Protein AF-A0A563EIU4-F1 (afdb_monomer_lite)

pLDDT: mean 89.08, std 10.62, range [48.88, 97.38]

Secondary structure (DSSP, 8-state):
-HHHHHH-TTTHHHH-S---TTTTS---HHHHHHHHHTT-TTHHHHHHHHHHHTTT---S-BTTB-HHHHHHHHHHHHHHHHHHHHHHHTT---

InterPro domains:
  IPR034768 WhiB-like iron-sulfur binding domain [PF02467] (28-73)
  IPR034768 WhiB-like iron-sulfur binding domain [PS51674] (9-72)

Organism: NCBI:txid2591470

Radius of gyration: 16.71 Å; chains: 1; bounding box: 27×20×62 Å

Sequence (94 aa):
MEIVTRDGTCMWLWSNEEQPEWQGEEITDRELAARLCEPCPVRRLCLEWELRLAGEYQFGVCGGLTGEDRRALYRVWRARRDRMDEDQGGGRSS

Structure (mmCIF, N/CA/C/O backbone):
data_AF-A0A563EIU4-F1
#
_entry.id   AF-A0A563EIU4-F1
#
loop_
_atom_site.group_PDB
_atom_site.id
_atom_site.type_symbol
_atom_site.label_atom_id
_atom_site.label_alt_id
_atom_site.label_comp_id
_atom_site.label_asym_id
_atom_site.label_entity_id
_atom_site.label_seq_id
_atom_site.pdbx_PDB_ins_code
_atom_site.Cartn_x
_atom_site.Cartn_y
_atom_site.Cartn_z
_atom_site.occupancy
_atom_site.B_iso_or_equiv
_atom_site.auth_seq_id
_atom_site.auth_comp_id
_atom_site.auth_asym_id
_atom_site.auth_atom_id
_atom_site.pdbx_PDB_model_num
ATOM 1 N N . MET A 1 1 ? -5.994 7.318 -8.582 1.00 77.62 1 MET A N 1
ATOM 2 C CA . MET A 1 1 ? -6.166 7.489 -7.127 1.00 77.62 1 MET A CA 1
ATOM 3 C C . MET A 1 1 ? -7.620 7.302 -6.706 1.00 77.62 1 MET A C 1
ATOM 5 O O . MET A 1 1 ? -7.832 6.554 -5.769 1.00 77.62 1 MET A O 1
ATOM 9 N N . GLU A 1 2 ? -8.597 7.863 -7.436 1.00 88.19 2 GLU A N 1
ATOM 10 C CA . GLU A 1 2 ? -10.036 7.832 -7.089 1.00 88.19 2 GLU A CA 1
ATOM 11 C C . GLU A 1 2 ? -10.576 6.467 -6.615 1.00 88.19 2 GLU A C 1
ATOM 13 O O . GLU A 1 2 ? -11.150 6.384 -5.535 1.00 88.19 2 GLU A O 1
ATOM 18 N N . ILE A 1 3 ? -10.349 5.387 -7.373 1.00 92.69 3 ILE A N 1
ATOM 19 C CA . ILE A 1 3 ? -10.824 4.038 -7.007 1.00 92.69 3 ILE A CA 1
ATOM 20 C C . ILE A 1 3 ? -10.219 3.567 -5.678 1.00 92.69 3 ILE A C 1
ATOM 22 O O . ILE A 1 3 ? -10.926 3.035 -4.833 1.00 92.69 3 ILE A O 1
ATOM 26 N N . VAL A 1 4 ? -8.917 3.776 -5.463 1.00 92.38 4 VAL A N 1
ATOM 27 C CA . VAL A 1 4 ? -8.251 3.338 -4.224 1.00 92.38 4 VAL A CA 1
ATOM 28 C C . VAL A 1 4 ? -8.738 4.156 -3.034 1.00 92.38 4 VAL A C 1
ATOM 30 O O . VAL A 1 4 ? -8.984 3.590 -1.976 1.00 92.38 4 VAL A O 1
ATOM 33 N N . THR A 1 5 ? -8.929 5.463 -3.218 1.00 91.06 5 THR A N 1
ATOM 34 C CA . THR A 1 5 ? -9.423 6.345 -2.156 1.00 91.06 5 THR A CA 1
ATOM 35 C C . THR A 1 5 ? -10.887 6.098 -1.807 1.00 91.06 5 THR A C 1
ATOM 37 O O . THR A 1 5 ? -11.258 6.252 -0.651 1.00 91.06 5 THR A O 1
ATOM 40 N N . ARG A 1 6 ? -11.718 5.714 -2.784 1.00 92.00 6 ARG A N 1
ATOM 41 C CA . ARG A 1 6 ? -13.150 5.462 -2.578 1.00 92.00 6 ARG A CA 1
ATOM 42 C C . ARG A 1 6 ? -13.430 4.049 -2.069 1.00 92.00 6 ARG A C 1
ATOM 44 O O . ARG A 1 6 ? -14.225 3.878 -1.156 1.00 92.00 6 ARG A O 1
ATOM 51 N N . ASP A 1 7 ? -12.773 3.050 -2.656 1.00 94.56 7 ASP A N 1
ATOM 52 C CA . ASP A 1 7 ? -13.120 1.635 -2.473 1.00 94.56 7 ASP A CA 1
ATOM 53 C C . ASP A 1 7 ? -12.107 0.893 -1.567 1.00 94.56 7 ASP A C 1
ATOM 55 O O . ASP A 1 7 ? -12.212 -0.315 -1.348 1.00 94.56 7 ASP A O 1
ATOM 59 N N . GLY A 1 8 ? -11.095 1.596 -1.044 1.00 95.12 8 GLY A N 1
ATOM 60 C CA . GLY A 1 8 ? -10.087 1.041 -0.145 1.00 95.12 8 GLY A CA 1
ATOM 61 C C . GLY A 1 8 ? -10.616 0.833 1.272 1.00 95.12 8 GLY A C 1
ATOM 62 O O . GLY A 1 8 ? -10.921 1.791 1.973 1.00 95.12 8 GLY A O 1
ATOM 63 N N . THR A 1 9 ? -10.637 -0.416 1.744 1.00 92.62 9 THR A N 1
ATOM 64 C CA . THR A 1 9 ? -11.137 -0.762 3.088 1.00 92.62 9 THR A CA 1
ATOM 65 C C . THR A 1 9 ? -10.383 -0.074 4.221 1.00 92.62 9 THR A C 1
ATOM 67 O O . THR A 1 9 ? -10.950 0.088 5.285 1.00 92.62 9 THR A O 1
ATOM 70 N N . CYS A 1 10 ? -9.131 0.348 4.041 1.00 91.81 10 CYS A N 1
ATOM 71 C CA . CYS A 1 10 ? -8.398 1.100 5.062 1.00 91.81 10 CYS A CA 1
ATOM 72 C C . CYS A 1 10 ? -8.612 2.623 4.989 1.00 91.81 10 CYS A C 1
ATOM 74 O O . CYS A 1 10 ? -8.140 3.330 5.872 1.00 91.81 10 CYS A O 1
ATOM 76 N N . MET A 1 11 ? -9.314 3.150 3.979 1.00 91.00 11 MET A N 1
ATOM 77 C CA . MET A 1 11 ? -9.449 4.601 3.769 1.00 91.00 11 MET A CA 1
ATOM 78 C C . MET A 1 11 ? -10.302 5.299 4.834 1.00 91.00 11 MET A C 1
ATOM 80 O O . MET A 1 11 ? -10.121 6.495 5.065 1.00 91.00 11 MET A O 1
ATOM 84 N N . TRP A 1 12 ? -11.182 4.573 5.533 1.00 86.62 12 TRP A N 1
ATOM 85 C CA . TRP A 1 12 ? -11.927 5.135 6.667 1.00 86.62 12 TRP A CA 1
ATOM 86 C C . TRP A 1 12 ? -10.998 5.576 7.806 1.00 86.62 12 TRP A C 1
ATOM 88 O O . TRP A 1 12 ? -11.293 6.579 8.444 1.00 86.62 12 TRP A O 1
ATOM 98 N N . LEU A 1 13 ? -9.838 4.922 7.984 1.00 86.38 13 LEU A N 1
ATOM 99 C CA . LEU A 1 13 ? -8.817 5.321 8.969 1.00 86.38 13 LEU A CA 1
ATOM 100 C C . LEU A 1 13 ? -8.261 6.729 8.709 1.00 86.38 13 LEU A C 1
ATOM 102 O O . LEU A 1 13 ? -7.709 7.350 9.607 1.00 86.38 13 LEU A O 1
ATOM 106 N N . TRP A 1 14 ? -8.368 7.211 7.470 1.00 79.88 14 TRP A N 1
ATOM 107 C CA . TRP A 1 14 ? -7.878 8.523 7.045 1.00 79.88 14 TRP A CA 1
ATOM 108 C C . TRP A 1 14 ? -8.992 9.566 6.958 1.00 79.88 14 TRP A C 1
ATOM 110 O O . TRP A 1 14 ? -8.708 10.758 6.892 1.00 79.88 14 TRP A O 1
ATOM 120 N N . SER A 1 15 ? -10.247 9.116 6.894 1.00 79.25 15 SER A N 1
ATOM 121 C CA . SER A 1 15 ? -11.410 9.967 6.616 1.00 79.25 15 SER A CA 1
ATOM 122 C C . SER A 1 15 ? -12.259 10.244 7.858 1.00 79.25 15 SER A C 1
ATOM 124 O O . SER A 1 15 ? -13.022 11.206 7.854 1.00 79.25 15 SER A O 1
ATOM 126 N N . ASN A 1 16 ? -12.124 9.427 8.908 1.00 73.44 16 ASN A N 1
ATOM 127 C CA . ASN A 1 16 ? -12.881 9.552 10.149 1.00 73.44 16 ASN A CA 1
ATOM 128 C C . ASN A 1 16 ? -11.970 9.999 11.301 1.00 73.44 16 ASN A C 1
ATOM 130 O O . ASN A 1 16 ? -10.809 9.609 11.372 1.00 73.44 16 ASN A O 1
ATOM 134 N N . GLU A 1 17 ? -12.521 10.767 12.243 1.00 76.19 17 GLU A N 1
ATOM 135 C CA . GLU A 1 17 ? -11.857 11.077 13.523 1.00 76.19 17 GLU A CA 1
ATOM 136 C C . GLU A 1 17 ? -11.814 9.860 14.466 1.00 76.19 17 GLU A C 1
ATOM 138 O O . GLU A 1 17 ? -11.102 9.854 15.470 1.00 76.19 17 GLU A O 1
ATOM 143 N N . GLU A 1 18 ? -12.590 8.825 14.143 1.00 77.88 18 GLU A N 1
ATOM 144 C CA . GLU A 1 18 ? -12.765 7.642 14.968 1.00 77.88 18 GLU A CA 1
ATOM 145 C C . GLU A 1 18 ? -11.586 6.682 14.807 1.00 77.88 18 GLU A C 1
ATOM 147 O O . GLU A 1 18 ? -11.310 6.136 13.736 1.00 77.88 18 GLU A O 1
ATOM 152 N N . GLN A 1 19 ? -10.879 6.509 15.915 1.00 78.38 19 GLN A N 1
ATOM 153 C CA . GLN A 1 19 ? -9.746 5.613 16.043 1.00 78.38 19 GLN A CA 1
ATOM 154 C C . GLN A 1 19 ? -10.228 4.157 16.077 1.00 78.38 19 GLN A C 1
ATOM 156 O O . GLN A 1 19 ? -11.198 3.862 16.778 1.00 78.38 19 GLN A O 1
ATOM 161 N N . PRO A 1 20 ? -9.593 3.224 15.344 1.00 84.75 20 PRO A N 1
ATOM 162 C CA . PRO A 1 20 ? -9.927 1.814 15.474 1.00 84.75 20 PRO A CA 1
ATOM 163 C C . PRO A 1 20 ? -9.718 1.333 16.912 1.00 84.75 20 PRO A C 1
ATOM 165 O O . PRO A 1 20 ? -8.788 1.762 17.587 1.00 84.75 20 PRO A O 1
ATOM 168 N N . GLU A 1 21 ? -10.519 0.361 17.347 1.00 85.62 21 GLU A N 1
ATOM 169 C CA . GLU A 1 21 ? -10.414 -0.227 18.695 1.00 85.62 21 GLU A CA 1
ATOM 170 C C . GLU A 1 21 ? -9.019 -0.794 19.001 1.00 85.62 21 GLU A C 1
ATOM 172 O O . GLU A 1 21 ? -8.572 -0.771 20.141 1.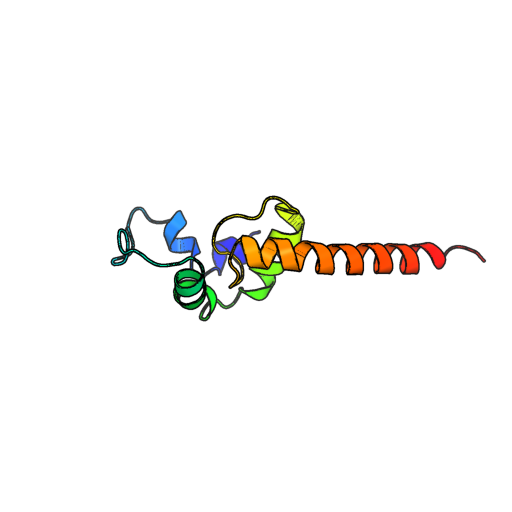00 85.62 21 GLU A O 1
ATOM 177 N N . TRP A 1 22 ? -8.314 -1.257 17.968 1.00 84.44 22 TRP A N 1
ATOM 178 C CA . TRP A 1 22 ? -6.953 -1.788 18.054 1.00 84.44 22 TRP A CA 1
ATOM 179 C C . TRP A 1 22 ? -5.864 -0.700 18.015 1.00 84.44 22 TRP A C 1
ATOM 181 O O . TRP A 1 22 ? -4.676 -1.002 17.879 1.00 84.44 22 TRP A O 1
ATOM 191 N N . GLN A 1 23 ? -6.229 0.581 18.104 1.00 82.38 23 GLN A N 1
ATOM 192 C CA . GLN A 1 23 ? -5.256 1.660 18.177 1.00 82.38 23 GLN A CA 1
ATOM 193 C C . GLN A 1 23 ? -4.499 1.617 19.508 1.00 82.38 23 GLN A C 1
ATOM 195 O O . GLN A 1 23 ? -5.085 1.688 20.583 1.00 82.38 23 GLN A O 1
ATOM 200 N N . GLY A 1 24 ? -3.170 1.532 19.424 1.00 81.62 24 GLY A N 1
ATOM 201 C CA . GLY A 1 24 ? -2.288 1.391 20.585 1.00 81.62 24 GLY A CA 1
ATOM 202 C C . GLY A 1 24 ? -1.928 -0.058 20.923 1.00 81.62 24 GLY A C 1
ATOM 203 O O . GLY A 1 24 ? -1.070 -0.270 21.777 1.00 81.62 24 GLY A O 1
ATOM 204 N N . GLU A 1 25 ? -2.512 -1.045 20.238 1.00 90.62 25 GLU A N 1
ATOM 205 C CA . GLU A 1 25 ? -2.008 -2.420 20.267 1.00 90.62 25 GLU A CA 1
ATOM 206 C C . GLU A 1 25 ? -0.662 -2.512 19.526 1.00 90.62 25 GLU A C 1
ATOM 208 O O . GLU A 1 25 ? -0.471 -1.898 18.471 1.00 90.62 25 GLU A O 1
ATOM 213 N N . GLU A 1 26 ? 0.273 -3.313 20.045 1.00 91.75 26 GLU A N 1
ATOM 214 C CA . GLU A 1 26 ? 1.488 -3.674 19.310 1.00 91.75 26 GLU A CA 1
ATOM 215 C C . GLU A 1 26 ? 1.134 -4.680 18.206 1.00 91.75 26 GLU A C 1
ATOM 217 O O . GLU A 1 26 ? 1.083 -5.887 18.429 1.00 91.75 26 GLU A O 1
ATOM 222 N N . ILE A 1 27 ? 0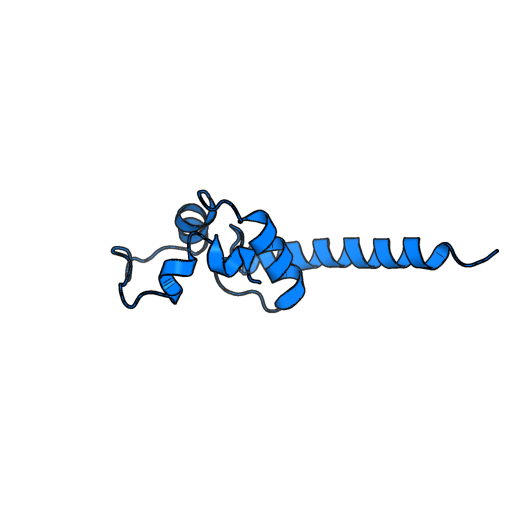.866 -4.162 17.007 1.00 92.44 27 ILE A N 1
ATOM 223 C CA . ILE A 1 27 ? 0.574 -4.947 15.805 1.00 92.44 27 ILE A CA 1
ATOM 224 C C . ILE A 1 27 ? 1.715 -4.749 14.813 1.00 92.44 27 ILE A C 1
ATOM 226 O O . ILE A 1 27 ? 2.079 -3.619 14.480 1.00 92.44 27 ILE A O 1
ATOM 230 N N . THR A 1 28 ? 2.274 -5.841 14.297 1.00 94.50 28 THR A N 1
ATOM 231 C CA . THR A 1 28 ? 3.294 -5.759 13.246 1.00 94.50 28 THR A CA 1
ATOM 232 C C . THR A 1 28 ? 2.683 -5.311 11.915 1.00 94.50 28 THR A C 1
ATOM 234 O O . THR A 1 28 ? 1.531 -5.618 11.610 1.00 94.50 28 THR A O 1
ATOM 237 N N . ASP A 1 29 ? 3.471 -4.680 11.037 1.00 94.44 29 ASP A N 1
ATOM 238 C CA . ASP A 1 29 ? 3.021 -4.329 9.676 1.00 94.44 29 ASP A CA 1
ATOM 239 C C . ASP A 1 29 ? 2.455 -5.542 8.913 1.00 94.44 29 ASP A C 1
ATOM 241 O O . ASP A 1 29 ? 1.547 -5.410 8.093 1.00 94.44 29 ASP A O 1
ATOM 245 N N . ARG A 1 30 ? 2.971 -6.746 9.180 1.00 94.69 30 ARG A N 1
ATOM 246 C CA . ARG A 1 30 ? 2.490 -7.977 8.546 1.00 94.69 30 ARG A CA 1
ATOM 247 C C . ARG A 1 30 ? 1.085 -8.349 9.017 1.00 94.69 30 ARG A C 1
ATOM 249 O O . ARG A 1 30 ? 0.238 -8.692 8.195 1.00 94.69 30 ARG A O 1
ATOM 256 N N . GLU A 1 31 ? 0.832 -8.273 10.317 1.00 95.38 31 GLU A N 1
ATOM 257 C CA . GLU A 1 31 ? -0.493 -8.522 10.894 1.00 95.38 31 GLU A CA 1
ATOM 258 C C . GLU A 1 31 ? -1.485 -7.432 10.483 1.00 95.38 31 GLU A C 1
ATOM 260 O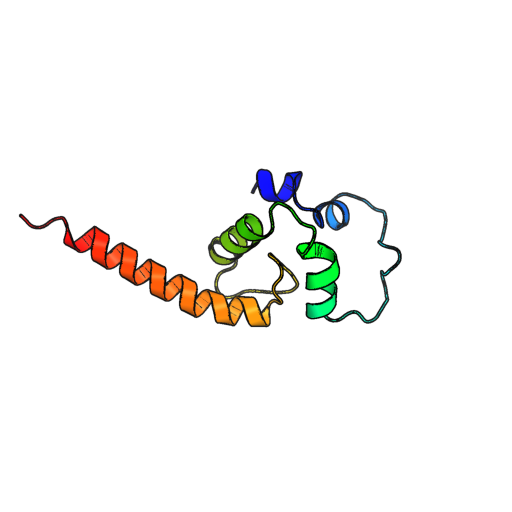 O . GLU A 1 31 ? -2.620 -7.731 10.110 1.00 95.38 31 GLU A O 1
ATOM 265 N N . LEU A 1 32 ? -1.038 -6.175 10.449 1.00 93.38 32 LEU A N 1
ATOM 266 C CA . LEU A 1 32 ? -1.838 -5.052 9.975 1.00 93.38 32 LEU A CA 1
ATOM 267 C C . LEU A 1 32 ? -2.207 -5.213 8.490 1.00 93.38 32 LEU A C 1
ATOM 269 O O . LEU A 1 32 ? -3.349 -4.957 8.101 1.00 93.38 32 LEU A O 1
ATOM 273 N N . ALA A 1 33 ? -1.278 -5.700 7.661 1.00 95.50 33 ALA A N 1
ATOM 274 C CA . ALA A 1 33 ? -1.543 -6.042 6.267 1.00 95.50 33 ALA A CA 1
ATOM 275 C C . ALA A 1 33 ? -2.588 -7.153 6.130 1.00 95.50 33 ALA A C 1
ATOM 277 O O . ALA A 1 33 ? -3.502 -7.007 5.317 1.00 95.50 33 ALA A O 1
ATOM 278 N N . ALA A 1 34 ? -2.498 -8.220 6.927 1.00 94.56 34 ALA A N 1
ATOM 279 C CA . ALA A 1 34 ? -3.505 -9.278 6.926 1.00 94.56 34 ALA A CA 1
ATOM 280 C C . ALA A 1 34 ? -4.890 -8.720 7.299 1.00 94.56 34 ALA A C 1
ATOM 282 O O . ALA A 1 34 ? -5.855 -8.888 6.556 1.00 94.56 34 ALA A O 1
ATOM 283 N N . ARG A 1 35 ? -4.963 -7.951 8.391 1.00 92.88 35 ARG A N 1
ATOM 284 C CA . ARG A 1 35 ? -6.208 -7.377 8.915 1.00 92.88 35 ARG A CA 1
ATOM 285 C C . ARG A 1 35 ? -6.879 -6.396 7.950 1.00 92.88 35 ARG A C 1
ATOM 287 O O . ARG A 1 35 ? -8.085 -6.481 7.739 1.00 92.88 35 ARG A O 1
ATOM 294 N N . LEU A 1 36 ? -6.123 -5.458 7.375 1.00 93.12 36 LEU A N 1
ATOM 295 C CA . LEU A 1 36 ? -6.686 -4.384 6.546 1.00 93.12 36 LEU A CA 1
ATOM 296 C C . LEU A 1 36 ? -6.802 -4.754 5.068 1.00 93.12 36 LEU A C 1
ATOM 298 O O . LEU A 1 36 ? -7.743 -4.333 4.393 1.00 93.12 36 LEU A O 1
ATOM 302 N N . CYS A 1 37 ? -5.825 -5.484 4.531 1.00 96.38 37 CYS A N 1
ATOM 303 C CA . CYS A 1 37 ? -5.697 -5.635 3.086 1.00 96.38 37 CYS A CA 1
ATOM 304 C C . CYS A 1 37 ? -6.275 -6.944 2.551 1.00 96.38 37 CYS A C 1
ATOM 306 O O . CYS A 1 37 ? -6.669 -6.952 1.387 1.00 96.38 37 CYS A O 1
ATOM 308 N N . GLU A 1 38 ? -6.339 -8.037 3.322 1.00 93.75 38 GLU A N 1
ATOM 309 C CA . GLU A 1 38 ? -6.967 -9.280 2.840 1.00 93.75 38 GLU A CA 1
ATOM 310 C C . GLU A 1 38 ? -8.426 -9.117 2.396 1.00 93.75 38 GLU A C 1
ATOM 312 O O . GLU A 1 38 ? -8.736 -9.606 1.306 1.00 93.75 38 GLU A O 1
ATOM 317 N N . PRO A 1 39 ? -9.303 -8.400 3.129 1.00 93.56 39 PRO A N 1
ATOM 318 C CA . PRO A 1 39 ? -10.682 -8.198 2.686 1.00 93.56 39 PRO A CA 1
ATOM 319 C C . PRO A 1 39 ? -10.828 -7.092 1.625 1.00 93.56 39 PRO A C 1
ATOM 321 O O . PRO A 1 39 ? -11.921 -6.885 1.102 1.00 93.56 39 PRO A O 1
ATOM 324 N N . CYS A 1 40 ? -9.758 -6.353 1.308 1.00 96.94 40 CYS A N 1
ATOM 325 C CA . CYS A 1 40 ? -9.848 -5.132 0.511 1.00 96.94 40 CYS A CA 1
ATOM 326 C C . CYS A 1 40 ? -10.027 -5.425 -0.994 1.00 96.94 40 CYS A C 1
ATOM 328 O O . CYS A 1 40 ? -9.133 -6.017 -1.617 1.00 96.94 40 CYS A O 1
ATOM 330 N N . PRO A 1 41 ? -11.116 -4.950 -1.636 1.00 96.50 41 PRO A N 1
ATOM 331 C CA . PRO A 1 41 ? -11.429 -5.287 -3.028 1.00 96.50 41 PRO A CA 1
ATOM 332 C C . PRO A 1 41 ? -10.437 -4.675 -4.026 1.00 96.50 41 PRO A C 1
ATOM 334 O O . PRO A 1 41 ? -10.218 -5.208 -5.113 1.00 96.50 41 PRO A O 1
ATOM 337 N N . VAL A 1 42 ? -9.785 -3.575 -3.648 1.00 97.31 42 VAL A N 1
ATOM 338 C CA . VAL A 1 42 ? -8.843 -2.836 -4.499 1.00 97.31 42 VAL A CA 1
ATOM 339 C C . VAL A 1 42 ? -7.379 -3.115 -4.163 1.00 97.31 42 VAL A C 1
ATOM 341 O O . VAL A 1 42 ? -6.497 -2.387 -4.619 1.00 97.31 42 VAL A O 1
ATOM 344 N N . ARG A 1 43 ? -7.084 -4.197 -3.423 1.00 96.88 43 ARG A N 1
ATOM 345 C CA . ARG A 1 43 ? -5.722 -4.560 -2.981 1.00 96.88 43 ARG A CA 1
ATOM 346 C C . ARG A 1 43 ? -4.680 -4.502 -4.105 1.00 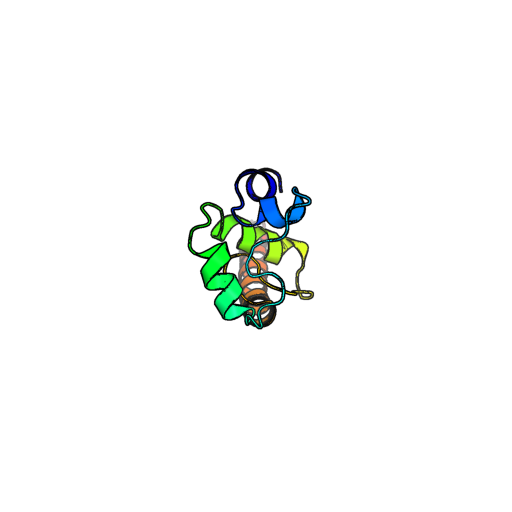96.88 43 ARG A C 1
ATOM 348 O O . ARG A 1 43 ? -3.617 -3.912 -3.930 1.00 96.88 43 ARG A O 1
ATOM 355 N N . ARG A 1 44 ? -4.980 -5.083 -5.275 1.00 96.25 44 ARG A N 1
ATOM 356 C CA . ARG A 1 44 ? -4.049 -5.112 -6.424 1.00 96.25 44 ARG A CA 1
ATOM 357 C C . ARG A 1 44 ? -3.833 -3.734 -7.048 1.00 96.25 44 ARG A C 1
ATOM 359 O O . ARG A 1 44 ? -2.704 -3.408 -7.397 1.00 96.25 44 ARG A O 1
ATOM 366 N N . LEU A 1 45 ? -4.899 -2.942 -7.170 1.00 96.62 45 LEU A N 1
ATOM 367 C CA . LEU A 1 45 ? -4.827 -1.581 -7.707 1.00 96.62 45 LEU A CA 1
ATOM 368 C C . LEU A 1 45 ? -4.031 -0.669 -6.772 1.00 96.62 45 LEU A C 1
ATOM 370 O O . LEU A 1 45 ? -3.186 0.085 -7.240 1.00 96.62 45 LEU A O 1
ATOM 374 N N . CYS A 1 46 ? -4.255 -0.790 -5.461 1.00 96.50 46 CYS A N 1
ATOM 375 C CA . CYS A 1 46 ? -3.470 -0.106 -4.439 1.00 96.50 46 CYS A CA 1
ATOM 376 C C . CYS A 1 46 ? -1.978 -0.453 -4.567 1.00 96.50 46 CYS A C 1
ATOM 378 O O . CYS A 1 46 ? -1.152 0.451 -4.646 1.00 96.50 46 CYS A O 1
ATOM 380 N N . LEU A 1 47 ? -1.634 -1.741 -4.696 1.00 96.31 47 LEU A N 1
ATOM 381 C CA . LEU A 1 47 ? -0.239 -2.160 -4.853 1.00 96.31 47 LEU A CA 1
ATOM 382 C C . LEU A 1 47 ? 0.417 -1.586 -6.116 1.00 96.31 47 LEU A C 1
ATOM 384 O O . LEU A 1 47 ? 1.521 -1.053 -6.051 1.00 96.31 47 LEU A O 1
ATOM 388 N N . GLU A 1 48 ? -0.237 -1.696 -7.273 1.00 95.38 48 GLU A N 1
ATOM 389 C CA . GLU A 1 48 ? 0.315 -1.162 -8.524 1.00 95.38 48 GLU A CA 1
ATOM 390 C C . GLU A 1 48 ? 0.498 0.356 -8.462 1.00 95.38 48 GLU A C 1
ATOM 392 O O . GLU A 1 48 ? 1.482 0.890 -8.978 1.00 95.38 48 GLU A O 1
ATOM 397 N N . TRP A 1 49 ? -0.444 1.048 -7.830 1.00 94.12 49 TRP A N 1
ATOM 398 C CA . TRP A 1 49 ? -0.399 2.490 -7.684 1.00 94.12 49 TRP A CA 1
ATOM 399 C C . TRP A 1 49 ? 0.777 2.944 -6.807 1.00 94.12 49 TRP A C 1
ATOM 401 O O . TRP A 1 49 ? 1.534 3.819 -7.227 1.00 94.12 49 TRP A O 1
ATOM 411 N N . GLU A 1 50 ? 1.009 2.281 -5.674 1.00 95.00 50 GLU A N 1
ATOM 412 C CA . GLU A 1 50 ? 2.160 2.549 -4.799 1.00 95.00 50 GLU A CA 1
ATOM 413 C C . GLU A 1 50 ? 3.507 2.279 -5.472 1.00 95.00 50 GLU A C 1
ATOM 415 O O . GLU A 1 50 ? 4.453 3.056 -5.330 1.00 95.00 50 GLU A O 1
ATOM 420 N N . LEU A 1 51 ? 3.606 1.204 -6.258 1.00 95.62 51 LEU A N 1
ATOM 421 C CA . LEU A 1 51 ? 4.828 0.904 -7.009 1.00 95.62 51 LEU A CA 1
ATOM 422 C C . LEU A 1 51 ? 5.136 1.975 -8.064 1.00 95.62 51 LEU A C 1
ATOM 424 O O . LEU A 1 51 ? 6.305 2.235 -8.338 1.00 95.62 51 LEU A O 1
ATOM 428 N N . ARG A 1 52 ? 4.106 2.614 -8.635 1.00 93.31 52 ARG A N 1
ATOM 429 C CA . ARG A 1 52 ? 4.271 3.722 -9.586 1.00 93.31 52 ARG A CA 1
ATOM 430 C C . ARG A 1 52 ? 4.639 5.041 -8.916 1.00 93.31 52 ARG A C 1
ATOM 432 O O . ARG A 1 52 ? 5.415 5.789 -9.497 1.00 93.31 52 ARG A O 1
ATOM 439 N N . LEU A 1 53 ? 4.042 5.354 -7.765 1.00 91.69 53 LEU A N 1
ATOM 440 C CA . LEU A 1 53 ? 4.198 6.667 -7.136 1.00 91.69 53 LEU A CA 1
ATOM 441 C C . LEU A 1 53 ? 5.368 6.742 -6.161 1.00 91.69 53 LEU A C 1
ATOM 443 O O . LEU A 1 53 ? 6.185 7.650 -6.262 1.00 91.69 53 LEU A O 1
ATOM 447 N N . ALA A 1 54 ? 5.435 5.818 -5.204 1.00 89.44 54 ALA A N 1
ATOM 448 C CA . 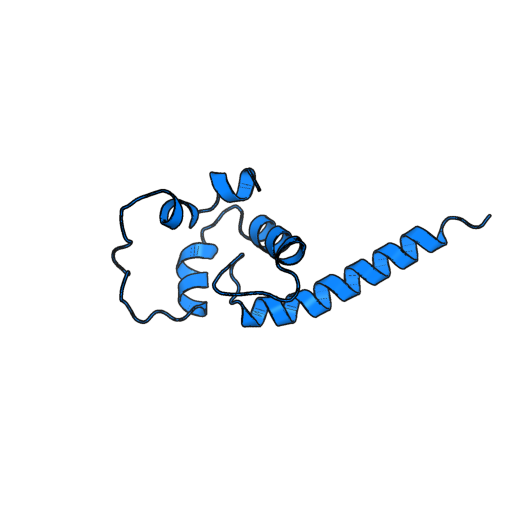ALA A 1 54 ? 6.397 5.899 -4.108 1.00 89.44 54 ALA A CA 1
ATOM 449 C C . ALA A 1 54 ? 7.785 5.364 -4.500 1.00 89.44 54 ALA A C 1
ATOM 451 O O . ALA A 1 54 ? 8.794 5.724 -3.892 1.00 89.44 54 ALA A O 1
ATOM 452 N N . GLY A 1 55 ? 7.863 4.529 -5.541 1.00 89.00 55 GLY A N 1
ATOM 453 C CA . GLY A 1 55 ? 9.130 4.037 -6.076 1.00 89.00 55 GLY A CA 1
ATOM 454 C C . GLY A 1 55 ? 9.961 3.283 -5.032 1.00 89.00 55 GLY A C 1
ATOM 455 O O . GLY A 1 55 ? 9.545 2.242 -4.527 1.00 89.00 55 GLY A O 1
ATOM 456 N N . GLU A 1 56 ? 11.137 3.806 -4.685 1.00 87.50 56 GLU A N 1
ATOM 457 C CA . GLU A 1 56 ? 12.024 3.212 -3.670 1.00 87.50 56 GLU A CA 1
ATOM 458 C C . GLU A 1 56 ? 11.650 3.598 -2.226 1.00 87.50 56 GLU A C 1
ATOM 460 O O . GLU A 1 56 ? 12.030 2.904 -1.278 1.00 87.50 56 GLU A O 1
ATOM 465 N N . TYR A 1 57 ? 10.857 4.657 -2.044 1.00 90.19 57 TYR A N 1
ATOM 466 C CA . TYR A 1 57 ? 10.498 5.228 -0.745 1.00 90.19 57 TYR A CA 1
ATOM 467 C C . TYR A 1 57 ? 9.213 4.605 -0.190 1.00 90.19 57 TYR A C 1
ATOM 469 O O . TYR A 1 57 ? 8.183 5.259 -0.049 1.00 90.19 57 TYR A O 1
ATOM 477 N N . GLN A 1 58 ? 9.267 3.306 0.103 1.00 90.38 58 GLN A N 1
ATOM 478 C CA . GLN A 1 58 ? 8.106 2.538 0.557 1.00 90.38 58 GLN A CA 1
ATOM 479 C C . GLN A 1 58 ? 8.074 2.423 2.083 1.00 90.38 58 GLN A C 1
ATOM 481 O O . GLN A 1 58 ? 9.012 1.891 2.684 1.00 90.38 58 GLN A O 1
ATOM 486 N N . PHE A 1 59 ? 6.975 2.861 2.697 1.00 90.69 59 PHE A N 1
ATOM 487 C CA . PHE A 1 59 ? 6.744 2.815 4.144 1.00 90.69 59 PHE A CA 1
ATOM 488 C C . PHE A 1 59 ? 5.363 2.239 4.462 1.00 90.69 59 PHE A C 1
ATOM 490 O O . PHE A 1 59 ? 4.457 2.303 3.628 1.00 90.69 59 PHE A O 1
ATOM 497 N N . GLY A 1 60 ? 5.227 1.674 5.664 1.00 92.44 60 GLY A N 1
ATOM 498 C CA . GLY A 1 60 ? 3.977 1.120 6.178 1.00 92.44 60 GLY A CA 1
ATOM 499 C C . GLY A 1 60 ? 3.322 0.074 5.272 1.00 92.44 60 GLY A C 1
ATOM 500 O O . GLY A 1 60 ? 3.928 -0.496 4.354 1.00 92.44 60 GLY A O 1
ATOM 501 N N . VAL A 1 61 ? 2.040 -0.162 5.531 1.00 95.38 61 VAL A N 1
ATOM 502 C CA . VAL A 1 61 ? 1.239 -1.188 4.863 1.00 95.38 61 VAL A CA 1
ATOM 503 C C . VAL A 1 61 ? 0.496 -0.616 3.664 1.00 95.38 61 VAL A C 1
ATOM 505 O O . VAL A 1 61 ? -0.339 0.274 3.806 1.00 95.38 61 VAL A O 1
ATOM 508 N N . CYS A 1 62 ? 0.730 -1.188 2.482 1.00 95.12 62 CYS A N 1
ATOM 509 C CA . CYS A 1 62 ? -0.072 -0.904 1.292 1.00 95.12 62 CYS A CA 1
ATOM 510 C C . CYS A 1 62 ? -0.205 -2.147 0.417 1.00 95.12 62 CYS A C 1
ATOM 512 O O . CYS A 1 62 ? 0.743 -2.919 0.261 1.00 95.12 62 CYS A O 1
ATOM 514 N N . GLY A 1 63 ? -1.381 -2.341 -0.186 1.00 96.06 63 GLY A N 1
ATOM 515 C CA . GLY A 1 63 ? -1.598 -3.427 -1.143 1.00 96.06 63 GLY A CA 1
ATOM 516 C C . GLY A 1 63 ? -1.365 -4.835 -0.576 1.00 96.06 63 GLY A C 1
ATOM 517 O O . GLY A 1 63 ? -1.098 -5.759 -1.340 1.00 96.06 63 GLY A O 1
ATOM 518 N N . GLY A 1 64 ? -1.464 -5.004 0.746 1.00 96.94 64 GLY A N 1
ATOM 519 C CA . GLY A 1 64 ? -1.205 -6.268 1.443 1.00 96.94 64 GLY A CA 1
ATOM 520 C C . GLY A 1 64 ? 0.265 -6.583 1.698 1.00 96.94 64 GLY A C 1
ATOM 521 O O . GLY A 1 64 ? 0.567 -7.716 2.053 1.00 96.94 64 GLY A O 1
ATOM 522 N N . LEU A 1 65 ? 1.168 -5.617 1.522 1.00 97.38 65 LEU A N 1
ATOM 523 C CA . LEU A 1 65 ? 2.597 -5.786 1.766 1.00 97.38 65 LEU A CA 1
ATOM 524 C C . LEU A 1 65 ? 3.114 -4.755 2.765 1.00 97.38 65 LEU A C 1
ATOM 526 O O . LEU A 1 65 ? 2.664 -3.603 2.779 1.00 97.38 65 LEU A O 1
ATOM 530 N N . THR A 1 66 ? 4.115 -5.174 3.535 1.00 96.69 66 THR A N 1
ATOM 531 C CA . THR A 1 66 ? 4.943 -4.273 4.341 1.00 96.69 66 THR A CA 1
ATOM 532 C C . THR A 1 66 ? 5.765 -3.354 3.432 1.00 96.69 66 THR A C 1
ATOM 534 O O . THR A 1 66 ? 5.969 -3.639 2.245 1.00 96.69 66 THR A O 1
ATOM 537 N N . GLY A 1 67 ? 6.285 -2.252 3.978 1.00 95.94 67 GLY A N 1
ATOM 538 C CA . GLY A 1 67 ? 7.185 -1.372 3.229 1.00 95.94 67 GLY A CA 1
ATOM 539 C C . GLY A 1 67 ? 8.448 -2.105 2.760 1.00 95.94 67 GLY A C 1
ATOM 540 O O . GLY A 1 67 ? 8.914 -1.887 1.644 1.00 95.94 67 GLY A O 1
ATOM 541 N N . GLU A 1 68 ? 8.974 -3.022 3.575 1.00 95.56 68 GLU A N 1
ATOM 542 C CA . GLU A 1 68 ? 10.144 -3.837 3.234 1.00 95.56 68 GLU A CA 1
ATOM 543 C C . GLU A 1 68 ? 9.880 -4.781 2.058 1.00 95.56 68 GLU A C 1
ATOM 545 O O . GLU A 1 68 ? 10.616 -4.745 1.065 1.00 95.56 68 GLU A O 1
ATOM 550 N N . ASP A 1 69 ? 8.790 -5.547 2.121 1.00 96.38 69 ASP A N 1
ATOM 551 C CA . ASP A 1 69 ? 8.378 -6.438 1.034 1.00 96.38 69 ASP A CA 1
ATOM 552 C C . ASP A 1 69 ? 8.139 -5.647 -0.257 1.00 96.38 69 ASP A C 1
ATOM 554 O O . ASP A 1 69 ? 8.517 -6.072 -1.354 1.00 96.38 69 ASP A O 1
ATOM 558 N N . ARG A 1 70 ? 7.558 -4.448 -0.136 1.00 96.94 70 ARG A N 1
ATOM 559 C CA . ARG A 1 70 ? 7.277 -3.578 -1.278 1.00 96.94 70 ARG A CA 1
ATOM 560 C C . ARG A 1 70 ? 8.552 -3.009 -1.903 1.00 96.94 70 ARG A C 1
ATOM 562 O O . ARG A 1 70 ? 8.629 -2.963 -3.129 1.00 96.94 70 ARG A O 1
ATOM 569 N N . ARG A 1 71 ? 9.590 -2.674 -1.122 1.00 96.12 71 ARG A N 1
ATOM 570 C CA . ARG A 1 71 ? 10.919 -2.306 -1.666 1.00 96.12 71 ARG A CA 1
ATOM 571 C C . ARG A 1 71 ? 11.554 -3.460 -2.436 1.00 96.12 71 ARG A C 1
ATOM 573 O O . ARG A 1 71 ? 12.152 -3.240 -3.490 1.00 96.12 71 ARG A O 1
ATOM 580 N N . ALA A 1 72 ? 11.437 -4.686 -1.926 1.00 95.69 72 ALA A N 1
ATOM 581 C CA . ALA A 1 72 ? 11.931 -5.867 -2.627 1.00 95.69 72 ALA A CA 1
ATOM 582 C C . ALA A 1 72 ? 11.182 -6.095 -3.948 1.00 95.69 72 ALA A C 1
ATOM 584 O O . ALA A 1 72 ? 11.812 -6.291 -4.991 1.00 95.69 72 ALA A O 1
ATOM 585 N N . LEU A 1 73 ? 9.852 -5.983 -3.920 1.00 96.31 73 LEU A N 1
ATOM 586 C CA . LEU A 1 73 ? 9.005 -6.115 -5.100 1.00 96.31 73 LEU A CA 1
ATOM 587 C C . LEU A 1 73 ? 9.269 -5.020 -6.141 1.00 96.31 73 LEU A C 1
ATOM 589 O O . LEU A 1 73 ? 9.331 -5.327 -7.333 1.00 96.31 73 LEU A O 1
ATOM 593 N N . TYR A 1 74 ? 9.456 -3.769 -5.715 1.00 97.06 74 TYR A N 1
ATOM 594 C CA . TYR A 1 74 ? 9.686 -2.632 -6.608 1.00 97.06 74 TYR A CA 1
ATOM 595 C C . TYR A 1 74 ? 10.874 -2.859 -7.543 1.00 97.06 74 TYR A C 1
ATOM 597 O O . TYR A 1 74 ? 10.756 -2.627 -8.745 1.00 97.06 74 TYR A O 1
ATOM 605 N N . ARG A 1 75 ? 11.985 -3.409 -7.036 1.00 96.19 75 ARG A N 1
ATOM 606 C CA . ARG A 1 75 ? 13.166 -3.715 -7.863 1.00 96.19 75 ARG A CA 1
ATOM 607 C C . ARG A 1 75 ? 12.836 -4.662 -9.018 1.00 96.19 75 ARG A C 1
ATOM 609 O O . ARG A 1 75 ? 13.246 -4.422 -10.151 1.00 96.19 75 ARG A O 1
ATOM 616 N N . VAL A 1 76 ? 12.064 -5.714 -8.743 1.00 96.38 76 VAL A N 1
ATOM 617 C CA . VAL A 1 76 ? 11.648 -6.696 -9.758 1.00 96.38 76 VAL A CA 1
ATOM 618 C C . VAL A 1 76 ? 10.625 -6.092 -10.718 1.00 96.38 76 VAL A C 1
ATOM 620 O O . VAL A 1 76 ? 10.723 -6.283 -11.929 1.00 96.38 76 VAL A O 1
ATOM 623 N N . TRP A 1 77 ? 9.641 -5.365 -10.189 1.00 95.62 77 TRP A N 1
ATOM 624 C CA . TRP A 1 77 ? 8.600 -4.706 -10.974 1.00 95.62 77 TRP A CA 1
ATOM 625 C C . TRP A 1 77 ? 9.187 -3.689 -11.958 1.00 95.62 77 TRP A C 1
ATOM 627 O O . TRP A 1 77 ? 8.824 -3.703 -13.134 1.00 95.62 77 TRP A O 1
ATOM 637 N N . ARG A 1 78 ? 10.140 -2.871 -11.500 1.00 95.69 78 ARG A N 1
ATOM 638 C CA . ARG A 1 78 ? 10.809 -1.854 -12.311 1.00 95.69 78 ARG A CA 1
ATOM 639 C C . ARG A 1 78 ? 11.646 -2.490 -13.415 1.00 95.69 78 ARG A C 1
ATOM 641 O O . ARG A 1 78 ? 11.444 -2.173 -14.578 1.00 95.69 78 ARG A O 1
ATOM 648 N N . ALA A 1 79 ? 12.477 -3.479 -13.080 1.00 95.81 79 ALA A N 1
ATOM 649 C CA . ALA A 1 79 ? 13.290 -4.189 -14.071 1.00 95.81 79 ALA A CA 1
ATOM 650 C C . ALA A 1 79 ? 12.453 -4.861 -15.176 1.00 95.81 79 ALA A C 1
ATOM 652 O O . ALA A 1 79 ? 12.892 -4.955 -16.318 1.00 95.81 79 ALA A O 1
ATOM 653 N N . ARG A 1 80 ? 11.245 -5.345 -14.854 1.00 94.50 80 ARG A N 1
ATOM 654 C CA . ARG A 1 80 ? 10.331 -5.903 -15.862 1.00 94.50 80 ARG A CA 1
ATOM 655 C C . ARG A 1 80 ? 9.774 -4.834 -16.798 1.00 94.50 80 ARG A C 1
ATOM 657 O O . ARG A 1 80 ? 9.612 -5.124 -17.974 1.00 94.50 80 ARG A O 1
ATOM 664 N N . ARG A 1 81 ? 9.475 -3.636 -16.291 1.00 91.62 81 ARG A N 1
ATOM 665 C CA . ARG A 1 81 ? 8.962 -2.528 -17.109 1.00 91.62 81 ARG A CA 1
ATOM 666 C C . ARG A 1 81 ? 10.032 -1.935 -18.013 1.00 91.62 81 ARG A C 1
ATOM 668 O O . ARG A 1 81 ? 9.748 -1.773 -19.189 1.00 91.62 81 ARG A O 1
ATOM 675 N N . ASP A 1 82 ? 11.245 -1.740 -17.499 1.00 92.88 82 ASP A N 1
ATOM 676 C CA . ASP A 1 82 ? 12.376 -1.246 -18.295 1.00 92.88 82 ASP A CA 1
ATOM 677 C C . ASP A 1 82 ? 12.576 -2.128 -19.550 1.00 92.88 82 ASP A C 1
ATOM 679 O O . ASP A 1 82 ? 12.651 -1.622 -20.664 1.00 92.88 82 ASP A O 1
ATOM 683 N N . ARG A 1 83 ? 12.514 -3.460 -19.395 1.00 93.44 83 ARG A N 1
ATOM 684 C CA . ARG A 1 83 ? 12.586 -4.415 -20.521 1.00 93.44 83 ARG A CA 1
ATOM 685 C C . ARG A 1 83 ? 11.417 -4.304 -21.503 1.00 93.44 83 ARG A C 1
ATOM 687 O O . ARG A 1 83 ? 11.605 -4.452 -22.703 1.00 93.44 83 ARG A O 1
ATOM 694 N N . MET A 1 84 ? 10.200 -4.067 -21.010 1.00 87.25 84 MET A N 1
ATOM 695 C CA . MET A 1 84 ? 9.034 -3.888 -21.885 1.00 87.25 84 MET A CA 1
ATOM 696 C C . MET A 1 84 ? 9.144 -2.609 -22.716 1.00 87.25 84 MET A C 1
ATOM 698 O O . MET A 1 84 ? 8.669 -2.582 -23.851 1.00 87.25 84 MET A O 1
ATOM 702 N N . ASP A 1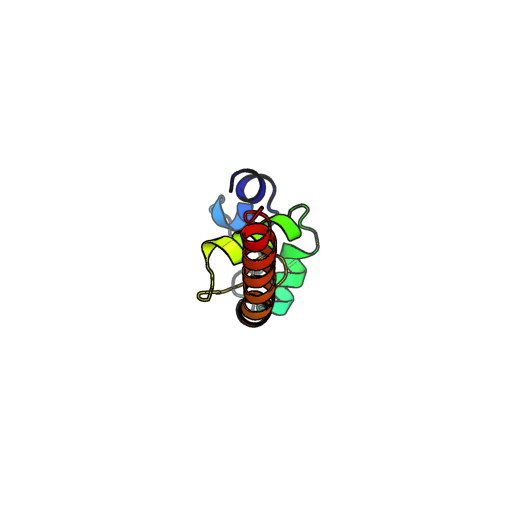 85 ? 9.725 -1.551 -22.157 1.00 86.94 85 ASP A N 1
ATOM 703 C CA . ASP A 1 85 ? 9.931 -0.289 -22.865 1.00 86.94 85 ASP A CA 1
ATOM 704 C C . ASP A 1 85 ? 11.029 -0.434 -23.936 1.00 86.94 85 ASP A C 1
ATOM 706 O O . ASP A 1 85 ? 10.869 0.076 -25.047 1.00 86.94 85 ASP A O 1
ATOM 710 N N . GLU A 1 86 ? 12.088 -1.205 -23.655 1.00 84.81 86 GLU A N 1
ATOM 711 C CA . GLU A 1 86 ? 13.119 -1.593 -24.634 1.00 84.81 86 GLU A CA 1
ATOM 712 C C . GLU A 1 86 ? 12.525 -2.381 -25.816 1.00 84.81 86 GLU A C 1
ATOM 714 O O . GLU A 1 86 ? 12.740 -2.013 -26.976 1.00 84.81 86 GLU A O 1
ATOM 719 N N . ASP A 1 87 ? 11.712 -3.407 -25.539 1.00 80.06 87 ASP A N 1
ATOM 720 C CA . ASP A 1 87 ? 11.061 -4.228 -26.570 1.00 80.06 87 ASP A CA 1
ATOM 721 C C . ASP A 1 87 ? 10.104 -3.402 -27.453 1.00 80.06 87 ASP A C 1
ATOM 723 O O . ASP A 1 87 ? 10.051 -3.578 -28.673 1.00 80.06 87 ASP A O 1
ATOM 727 N N . GLN A 1 88 ? 9.360 -2.460 -26.862 1.00 72.44 88 GLN A N 1
ATOM 728 C CA . GLN A 1 88 ? 8.452 -1.568 -27.597 1.00 72.44 88 GLN A CA 1
ATOM 729 C C . GLN A 1 88 ? 9.202 -0.497 -28.412 1.00 72.44 88 GLN A C 1
ATOM 731 O O . GLN A 1 88 ? 8.722 -0.072 -29.466 1.00 72.44 88 GLN A O 1
ATOM 736 N N . GLY A 1 89 ? 10.383 -0.067 -27.955 1.00 59.84 89 GLY A N 1
ATOM 737 C CA . GLY A 1 89 ? 11.252 0.878 -28.660 1.00 59.84 89 GLY A CA 1
ATOM 738 C C . GLY A 1 89 ? 11.972 0.274 -29.872 1.00 59.84 89 GLY A C 1
ATOM 739 O O . GLY A 1 89 ? 12.208 0.980 -30.854 1.00 59.84 89 GLY A O 1
ATOM 740 N N . GLY A 1 90 ? 12.257 -1.032 -29.846 1.00 58.31 90 GLY A N 1
ATOM 741 C CA . GLY A 1 90 ? 12.926 -1.764 -30.931 1.00 58.31 90 GLY A CA 1
ATOM 742 C C . GLY A 1 90 ? 12.079 -1.995 -32.193 1.00 58.31 90 GLY A C 1
ATOM 743 O O . GLY A 1 90 ? 12.624 -2.335 -33.240 1.00 58.31 90 GLY A O 1
ATOM 744 N N . GLY A 1 91 ? 10.760 -1.774 -32.135 1.00 55.19 91 GLY A N 1
ATOM 745 C CA . GLY A 1 91 ? 9.829 -1.978 -33.257 1.00 55.19 91 GLY A CA 1
ATOM 746 C C . GLY A 1 91 ? 9.772 -0.851 -34.300 1.00 55.19 91 GLY A C 1
ATOM 747 O O . GLY A 1 91 ? 9.017 -0.950 -35.264 1.00 55.19 91 GLY A O 1
ATOM 748 N N . ARG A 1 92 ? 10.544 0.233 -34.138 1.00 55.62 92 ARG A N 1
ATOM 749 C CA . ARG A 1 92 ? 10.659 1.330 -35.119 1.00 55.62 92 ARG A CA 1
ATOM 750 C C . ARG A 1 92 ? 12.055 1.350 -35.727 1.00 55.62 92 ARG A C 1
ATOM 752 O O . ARG A 1 92 ? 12.861 2.229 -35.451 1.00 55.62 92 ARG A O 1
ATOM 759 N N . SER A 1 93 ? 12.342 0.359 -36.558 1.00 54.00 93 SER A N 1
ATOM 760 C CA . SER A 1 93 ? 13.400 0.416 -37.571 1.00 54.00 93 SER A CA 1
ATOM 761 C C . SER A 1 93 ? 13.014 -0.530 -38.708 1.00 54.00 93 SER A C 1
ATOM 763 O O . SER A 1 93 ? 13.258 -1.733 -38.651 1.00 54.00 93 SER A O 1
ATOM 765 N N . SER A 1 94 ? 12.329 0.002 -39.716 1.00 48.88 94 SER A N 1
ATOM 766 C CA . SER A 1 94 ? 12.159 -0.596 -41.045 1.00 48.88 94 SER A CA 1
ATOM 767 C C . SER A 1 94 ? 12.164 0.524 -42.069 1.00 48.88 94 SER A C 1
ATOM 769 O O . SER A 1 94 ? 11.595 1.591 -41.743 1.00 48.88 94 SER A O 1
#

Foldseek 3Di:
DVCCCPQFQCNCVVVDPDDPPCPPPPDDLLRVLVVRQVVGPCLVVFLVVCLVPCPQNFAGHTSSDHSVVSNVVSVVVVVVVVVVVVVVVVPPDD